Protein AF-E6MG28-F1 (afdb_monomer)

Mean predicted aligned error: 3.3 Å

Nearest PDB structures (foldseek):
  2yzt-assembly1_A-2  TM=5.802E-01  e=5.407E-01  Thermus thermophilus HB8
  4s36-assembly1_A  TM=8.464E-01  e=7.477E+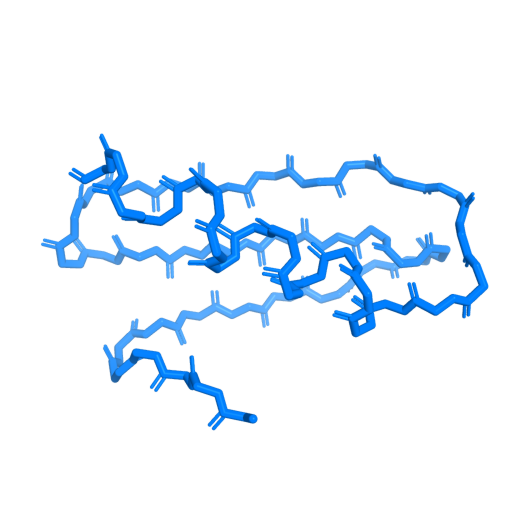00  Pseudomonas aeruginosa
  1z1g-assembly1_C  TM=3.661E-01  e=7.477E+00  Lambdavirus lambda

Solvent-accessible surface area (backbone atoms only — not comparable to full-atom values): 3284 Å² total; per-residue (Å²): 139,87,79,62,86,82,55,46,75,52,80,50,75,50,53,14,34,40,36,39,33,68,95,72,79,44,74,50,77,46,85,51,82,54,95,60,52,61,64,57,49,49,48,43,58,73,62,50,56,80,76,110

Organism: NCBI:txid887929

Structure (mmCIF, N/CA/C/O backbone):
data_AF-E6MG28-F1
#
_entry.id   AF-E6MG28-F1
#
loop_
_atom_site.group_PDB
_atom_site.id
_atom_site.type_symbol
_atom_site.label_atom_id
_atom_site.label_alt_id
_atom_site.label_comp_id
_atom_site.label_asym_id
_atom_site.label_entity_id
_atom_site.label_seq_id
_atom_site.pdbx_PDB_ins_code
_atom_site.Cartn_x
_atom_site.Cartn_y
_atom_site.Cartn_z
_atom_site.occupancy
_atom_site.B_iso_or_equiv
_atom_site.auth_seq_id
_atom_site.auth_comp_id
_atom_site.auth_asym_id
_atom_site.auth_atom_id
_atom_site.pdbx_PDB_model_num
ATOM 1 N N . MET A 1 1 ? 10.901 5.131 4.287 1.00 48.75 1 MET A N 1
ATOM 2 C CA . MET A 1 1 ? 9.993 4.018 4.655 1.00 48.75 1 MET A CA 1
ATOM 3 C C . MET A 1 1 ? 9.029 4.515 5.728 1.00 48.75 1 MET A C 1
ATOM 5 O O . MET A 1 1 ? 9.264 4.304 6.907 1.00 48.75 1 MET A O 1
ATOM 9 N N . ASN A 1 2 ? 7.978 5.230 5.313 1.00 55.94 2 ASN A N 1
ATOM 10 C CA . ASN A 1 2 ? 6.985 5.823 6.215 1.00 55.94 2 ASN A CA 1
ATOM 11 C C . ASN A 1 2 ? 5.678 5.028 6.123 1.00 55.94 2 ASN A C 1
ATOM 13 O O . ASN A 1 2 ? 4.716 5.494 5.536 1.00 55.94 2 ASN A O 1
ATOM 17 N N . SER A 1 3 ? 5.613 3.794 6.616 1.00 65.94 3 SER A N 1
ATOM 18 C CA . SER A 1 3 ? 4.317 3.101 6.678 1.00 65.94 3 SER A CA 1
ATOM 19 C C . SER A 1 3 ? 3.511 3.634 7.863 1.00 65.94 3 SER A C 1
ATOM 21 O O . SER A 1 3 ? 3.990 3.569 8.995 1.00 65.94 3 SER A O 1
ATOM 23 N N . VAL A 1 4 ? 2.296 4.130 7.620 1.00 74.88 4 VAL A N 1
ATOM 24 C CA . VAL A 1 4 ? 1.335 4.407 8.696 1.00 74.88 4 VAL A CA 1
ATOM 25 C C . VAL A 1 4 ? 0.879 3.052 9.271 1.00 74.88 4 VAL A C 1
ATOM 27 O O . VAL A 1 4 ? 0.534 2.160 8.489 1.00 74.88 4 VAL A O 1
ATOM 30 N N . PRO A 1 5 ? 0.919 2.833 10.600 1.00 83.75 5 PRO A N 1
ATOM 31 C CA . PRO A 1 5 ? 0.414 1.598 11.203 1.00 83.75 5 PRO A CA 1
ATOM 32 C C . PRO A 1 5 ? -1.038 1.330 10.790 1.00 83.75 5 PRO A C 1
ATOM 34 O O . PRO A 1 5 ? -1.801 2.274 10.629 1.00 83.75 5 PRO A O 1
ATOM 37 N N . GLY A 1 6 ? -1.405 0.063 10.586 1.00 88.75 6 GLY A N 1
ATOM 38 C CA . GLY A 1 6 ? -2.754 -0.305 10.124 1.00 88.75 6 GLY A CA 1
ATOM 39 C C . GLY A 1 6 ? -2.988 -0.153 8.615 1.00 88.75 6 GLY A C 1
ATOM 40 O O . GLY A 1 6 ? -4.027 -0.563 8.109 1.00 88.75 6 GLY A O 1
ATOM 41 N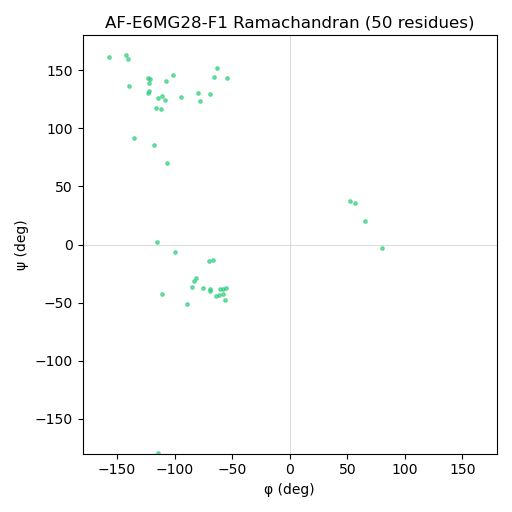 N . THR A 1 7 ? -2.000 0.341 7.860 1.00 91.94 7 THR A N 1
ATOM 42 C CA . THR A 1 7 ? -2.075 0.411 6.394 1.00 91.94 7 THR A CA 1
ATOM 43 C C . THR A 1 7 ? -1.772 -0.937 5.744 1.00 91.94 7 THR A C 1
ATOM 45 O O . THR A 1 7 ? -0.730 -1.548 5.997 1.00 91.94 7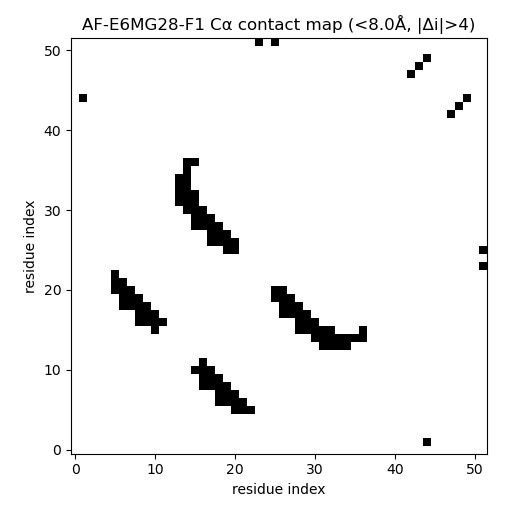 THR A O 1
ATOM 48 N N . TYR A 1 8 ? -2.639 -1.359 4.824 1.00 94.81 8 TYR A N 1
ATOM 49 C CA . TYR A 1 8 ? -2.449 -2.560 4.009 1.00 94.81 8 TYR A CA 1
ATOM 50 C C . TYR A 1 8 ? -2.117 -2.166 2.574 1.00 94.81 8 TYR A C 1
ATOM 52 O O . TYR A 1 8 ? -2.690 -1.224 2.032 1.00 94.81 8 TYR A O 1
ATOM 60 N N . ARG A 1 9 ? -1.203 -2.897 1.931 1.00 94.62 9 ARG A N 1
ATOM 61 C CA . ARG A 1 9 ? -0.833 -2.656 0.533 1.00 94.62 9 ARG A CA 1
ATOM 62 C C . ARG A 1 9 ? -0.648 -3.963 -0.219 1.00 94.62 9 ARG A C 1
ATOM 64 O O . ARG A 1 9 ? 0.028 -4.864 0.273 1.00 94.62 9 ARG A O 1
ATOM 71 N N . ALA A 1 10 ? -1.182 -4.021 -1.434 1.00 95.38 10 ALA A N 1
ATOM 72 C CA . ALA A 1 10 ? -0.912 -5.092 -2.385 1.00 95.38 10 ALA A CA 1
ATOM 73 C C . ALA A 1 10 ? -0.317 -4.519 -3.673 1.00 95.38 10 ALA A C 1
ATOM 75 O O . ALA A 1 10 ? -0.713 -3.447 -4.130 1.00 95.38 10 ALA A O 1
ATOM 76 N N . TYR A 1 11 ? 0.638 -5.244 -4.250 1.00 94.69 11 TYR A N 1
ATOM 77 C CA . TYR A 1 11 ? 1.295 -4.877 -5.499 1.00 94.69 11 TYR A CA 1
ATOM 78 C C . TYR A 1 11 ? 0.729 -5.675 -6.672 1.00 94.69 11 TYR A C 1
ATOM 80 O O . TYR A 1 11 ? 0.401 -6.853 -6.542 1.00 94.69 11 TYR A O 1
ATOM 88 N N . GLY A 1 12 ? 0.676 -5.028 -7.828 1.00 92.94 12 GLY A N 1
ATOM 89 C CA . GLY A 1 12 ? 0.426 -5.623 -9.131 1.00 92.94 12 GLY A CA 1
ATOM 90 C C . GLY A 1 12 ? 1.647 -5.509 -10.048 1.00 92.94 12 GLY A C 1
ATOM 91 O O . GLY A 1 12 ? 2.697 -4.970 -9.685 1.00 92.94 12 GLY A O 1
ATOM 92 N N . ARG A 1 13 ? 1.508 -6.027 -11.273 1.00 92.88 13 ARG A N 1
ATOM 93 C CA . ARG A 1 13 ? 2.543 -5.929 -12.318 1.00 92.88 13 ARG A CA 1
ATOM 94 C C . ARG A 1 13 ? 2.792 -4.462 -12.690 1.00 92.88 13 ARG A C 1
ATOM 96 O O . ARG A 1 13 ? 1.879 -3.651 -12.596 1.00 92.88 13 ARG A O 1
ATOM 103 N N . GLU A 1 14 ? 3.997 -4.127 -13.146 1.00 92.94 14 GLU A N 1
ATOM 104 C CA . GLU A 1 14 ? 4.351 -2.770 -13.610 1.00 92.94 14 GLU A CA 1
ATOM 105 C C . GLU A 1 14 ? 4.122 -1.641 -12.586 1.00 92.94 14 GLU A C 1
ATOM 107 O O . GLU A 1 14 ? 3.760 -0.525 -12.942 1.00 92.94 14 GLU A O 1
ATOM 112 N N . ARG A 1 15 ? 4.356 -1.916 -11.294 1.00 92.94 15 ARG A N 1
ATOM 113 C CA . ARG A 1 15 ? 4.253 -0.932 -10.187 1.00 92.94 15 ARG A CA 1
ATOM 114 C C . ARG A 1 15 ? 2.848 -0.402 -9.944 1.00 92.94 15 ARG A C 1
ATOM 116 O O . ARG A 1 15 ? 2.670 0.613 -9.283 1.00 92.94 15 ARG A O 1
ATOM 123 N N . GLN A 1 16 ? 1.854 -1.131 -10.420 1.00 95.56 16 GLN A N 1
ATOM 124 C CA . GLN A 1 16 ? 0.491 -0.962 -9.956 1.00 95.56 16 GLN A CA 1
ATOM 125 C C . GLN A 1 16 ? 0.418 -1.380 -8.489 1.00 95.56 16 GLN A C 1
ATOM 127 O O . GLN A 1 16 ? 1.091 -2.327 -8.072 1.00 95.56 16 GLN A O 1
ATOM 132 N N . PHE A 1 17 ? -0.394 -0.697 -7.697 1.00 95.81 17 PHE A N 1
ATOM 133 C CA . PHE A 1 17 ? -0.658 -1.111 -6.326 1.00 95.81 17 PHE A CA 1
ATOM 134 C C . PHE A 1 17 ? -1.975 -0.542 -5.826 1.00 95.81 17 PHE A C 1
ATOM 136 O O . PHE A 1 17 ? -2.508 0.434 -6.351 1.00 95.81 17 PHE A O 1
ATOM 143 N N . ILE A 1 18 ? -2.479 -1.168 -4.773 1.00 97.12 18 ILE A N 1
ATOM 144 C CA . ILE A 1 18 ? -3.604 -0.678 -3.992 1.00 97.12 18 ILE A CA 1
ATOM 145 C C . ILE A 1 18 ? -3.161 -0.518 -2.543 1.00 97.12 18 ILE A C 1
ATOM 147 O O . ILE A 1 18 ? -2.424 -1.360 -2.022 1.00 97.12 18 ILE A O 1
ATOM 151 N N . ILE A 1 19 ? -3.598 0.562 -1.906 1.00 95.44 19 ILE A N 1
ATOM 152 C CA . ILE A 1 19 ? -3.374 0.853 -0.491 1.00 95.44 19 ILE A CA 1
ATOM 153 C C . ILE A 1 19 ? -4.732 1.022 0.170 1.00 95.44 19 ILE A C 1
ATOM 155 O O . ILE A 1 19 ? -5.583 1.748 -0.338 1.00 95.44 19 ILE A O 1
ATOM 159 N N . VAL A 1 20 ? -4.919 0.366 1.306 1.00 96.31 20 VAL A N 1
ATOM 160 C CA . VAL A 1 20 ? -6.108 0.485 2.146 1.00 96.31 20 VAL A CA 1
ATOM 161 C C . VAL A 1 20 ? -5.677 1.109 3.466 1.00 96.31 20 VAL A C 1
ATOM 163 O O . VAL A 1 20 ? -4.760 0.596 4.114 1.00 96.31 20 VAL A O 1
ATOM 166 N N . LEU A 1 21 ? -6.338 2.204 3.846 1.00 94.38 21 LEU A N 1
ATOM 167 C CA . LEU A 1 21 ? -6.153 2.911 5.114 1.00 94.38 21 LEU A CA 1
ATOM 168 C C . LEU A 1 21 ? -7.473 2.861 5.902 1.00 94.38 21 LEU A C 1
ATOM 170 O O . LEU A 1 21 ? -8.287 3.780 5.772 1.00 94.38 21 LEU A O 1
ATOM 174 N N . PRO A 1 22 ? -7.725 1.789 6.679 1.00 94.25 22 PRO A N 1
ATOM 175 C CA . PRO A 1 22 ? -8.992 1.617 7.390 1.00 94.25 22 PRO A CA 1
ATOM 176 C C . PRO A 1 22 ? -9.305 2.762 8.350 1.00 94.25 22 PRO A C 1
ATOM 178 O O . PRO A 1 22 ? -10.443 3.198 8.430 1.00 94.25 22 PRO A O 1
ATOM 181 N N . GLU A 1 23 ? -8.296 3.302 9.034 1.00 91.88 23 GLU A N 1
ATOM 182 C CA . GLU A 1 23 ? -8.464 4.380 10.016 1.00 91.88 23 GLU A CA 1
ATOM 183 C C . GLU A 1 23 ? -8.927 5.702 9.390 1.00 91.88 23 GLU A C 1
ATOM 185 O O . GLU A 1 23 ? -9.312 6.619 10.114 1.00 91.88 23 GLU A O 1
ATOM 190 N N . ARG A 1 24 ? -8.859 5.815 8.058 1.00 90.81 24 ARG A N 1
ATOM 191 C CA . ARG A 1 24 ? -9.306 6.988 7.299 1.00 90.81 24 ARG A CA 1
ATOM 192 C C . ARG A 1 24 ? -10.484 6.691 6.375 1.00 90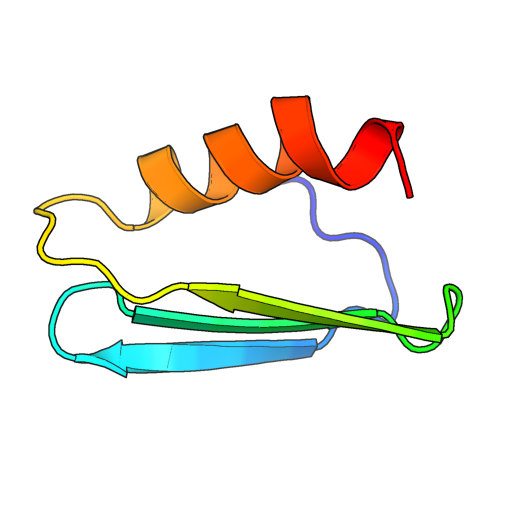.81 24 ARG A C 1
ATOM 194 O O . ARG A 1 24 ? -10.874 7.580 5.633 1.00 90.81 24 ARG A O 1
ATOM 201 N N . ASP A 1 25 ? -11.012 5.465 6.374 1.00 93.94 25 ASP A N 1
ATOM 202 C CA . ASP A 1 25 ? -12.038 5.013 5.423 1.00 93.94 25 ASP A CA 1
ATOM 203 C C . ASP A 1 25 ? -11.656 5.263 3.945 1.00 93.94 25 ASP A C 1
ATOM 205 O O . ASP A 1 25 ? -12.495 5.602 3.108 1.00 93.94 25 ASP A O 1
ATOM 209 N N . VAL A 1 26 ? -10.370 5.091 3.600 1.00 94.81 26 VAL A N 1
ATOM 210 C CA . VAL A 1 26 ? -9.840 5.391 2.256 1.00 94.81 26 VAL A CA 1
ATOM 211 C C . VAL A 1 26 ? -9.165 4.184 1.605 1.00 94.81 26 VAL A C 1
ATOM 213 O O . VAL A 1 26 ? -8.429 3.417 2.232 1.00 94.81 26 VAL A O 1
ATOM 216 N N . VAL A 1 27 ? -9.358 4.076 0.287 1.00 96.38 27 VAL A N 1
ATOM 217 C CA . VAL A 1 27 ? -8.606 3.194 -0.609 1.00 96.38 27 VAL A CA 1
ATOM 218 C C . VAL A 1 27 ? -7.967 4.019 -1.724 1.00 96.38 27 VAL A C 1
ATOM 220 O O . VAL A 1 27 ? -8.645 4.798 -2.391 1.00 96.38 27 VAL A O 1
ATOM 223 N N . ILE A 1 28 ? -6.671 3.813 -1.960 1.00 95.44 28 ILE A N 1
ATOM 224 C CA . ILE A 1 28 ? -5.917 4.428 -3.059 1.00 95.44 28 ILE A CA 1
ATOM 225 C C . ILE A 1 28 ? -5.533 3.328 -4.043 1.00 95.44 28 ILE A 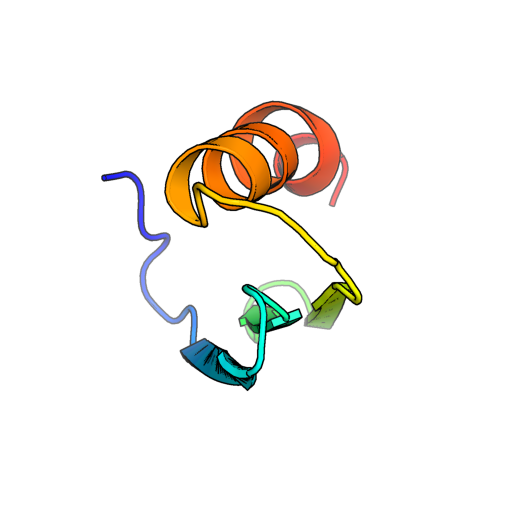C 1
ATOM 227 O O . ILE A 1 28 ? -4.774 2.422 -3.698 1.00 95.44 28 ILE A O 1
ATOM 231 N N . ALA A 1 29 ? -6.037 3.409 -5.272 1.00 96.75 29 ALA A N 1
ATOM 232 C CA . ALA A 1 29 ? -5.673 2.507 -6.358 1.00 96.75 29 ALA A CA 1
ATOM 233 C C . ALA A 1 29 ? -4.808 3.249 -7.378 1.00 96.75 29 ALA A C 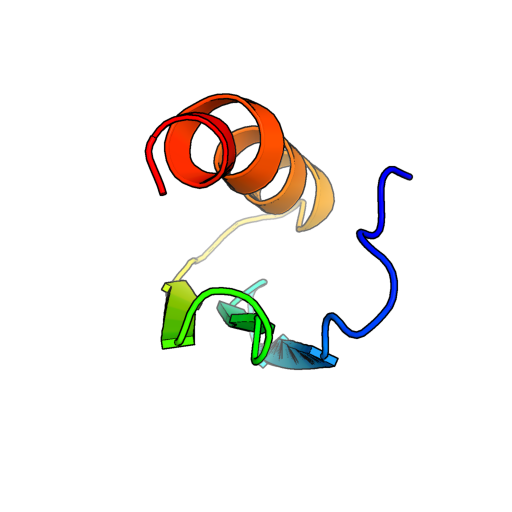1
ATOM 235 O O . ALA A 1 29 ? -5.212 4.279 -7.915 1.00 96.75 29 ALA A O 1
ATOM 236 N N . VAL A 1 30 ? -3.622 2.712 -7.649 1.00 95.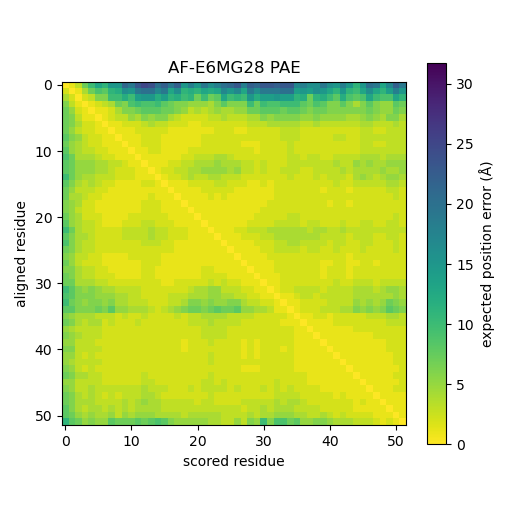94 30 VAL A N 1
ATOM 237 C CA . VAL A 1 30 ? -2.666 3.289 -8.588 1.00 95.94 30 VAL A CA 1
ATOM 238 C C . VAL A 1 30 ? -2.458 2.326 -9.744 1.00 95.94 30 VAL A C 1
ATOM 240 O O . VAL A 1 30 ? -1.950 1.215 -9.569 1.00 95.94 30 VAL A O 1
ATOM 243 N N . GLN A 1 31 ? -2.818 2.784 -10.941 1.00 95.31 31 GLN A N 1
ATOM 244 C CA . GLN A 1 31 ? -2.371 2.176 -12.182 1.00 95.31 31 GLN A CA 1
ATOM 245 C C . GLN A 1 31 ? -1.129 2.926 -12.670 1.00 95.31 31 GLN A C 1
ATOM 247 O O . GLN A 1 31 ? -1.161 4.144 -12.824 1.00 95.31 31 GLN A O 1
ATOM 252 N N . ALA A 1 32 ? -0.048 2.204 -12.940 1.00 92.12 32 ALA A N 1
ATOM 253 C CA . ALA A 1 32 ? 1.185 2.777 -13.449 1.00 92.12 32 ALA A CA 1
ATOM 254 C C . ALA A 1 32 ? 1.836 1.849 -14.476 1.00 92.12 32 ALA A C 1
ATOM 256 O O . ALA A 1 32 ? 1.521 0.660 -14.562 1.00 92.12 32 ALA A O 1
ATOM 257 N N . MET A 1 33 ? 2.750 2.426 -15.250 1.00 93.00 33 MET A N 1
ATOM 258 C CA . MET A 1 33 ? 3.771 1.693 -15.982 1.00 93.00 33 MET A CA 1
ATOM 259 C C . MET A 1 33 ? 5.083 2.445 -15.762 1.00 93.00 33 MET A C 1
ATOM 261 O O . MET A 1 33 ? 5.365 3.439 -16.428 1.00 93.00 33 MET A O 1
ATOM 265 N N . HIS A 1 34 ? 5.822 2.044 -14.731 1.00 91.88 34 HIS A N 1
ATOM 266 C CA . HIS A 1 34 ? 6.992 2.776 -14.251 1.00 91.88 34 HIS A CA 1
ATOM 267 C C . HIS A 1 34 ? 8.113 1.819 -13.847 1.00 91.88 34 HIS A C 1
ATOM 269 O O . HIS A 1 34 ? 7.875 0.642 -13.585 1.00 91.88 34 HIS A O 1
ATOM 275 N N . HIS A 1 35 ? 9.347 2.309 -13.791 1.00 90.06 35 HIS A N 1
ATOM 276 C CA . HIS A 1 35 ? 10.505 1.475 -13.468 1.00 90.06 35 HIS A CA 1
ATOM 277 C C . HIS A 1 35 ? 10.703 1.336 -11.948 1.00 90.06 35 HIS A C 1
ATOM 279 O O . HIS A 1 35 ? 10.997 0.239 -11.456 1.00 90.06 35 HIS A O 1
ATOM 285 N N . ASP A 1 36 ? 10.429 2.402 -11.193 1.00 92.25 36 ASP A N 1
ATOM 286 C CA . ASP A 1 36 ? 10.494 2.417 -9.731 1.00 92.25 36 ASP A CA 1
ATOM 287 C C . ASP A 1 36 ? 9.100 2.542 -9.092 1.00 92.25 36 ASP A C 1
ATOM 289 O O . ASP A 1 36 ? 8.30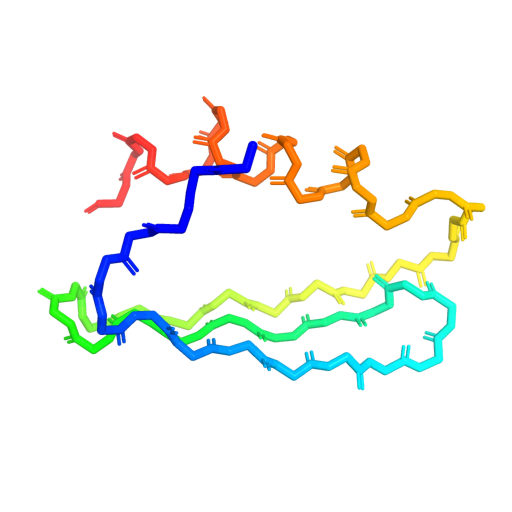8 3.411 -9.452 1.00 92.25 36 ASP A O 1
ATOM 293 N N . VAL A 1 37 ? 8.786 1.640 -8.159 1.00 91.88 37 VAL A N 1
ATOM 294 C CA . VAL A 1 37 ? 7.547 1.691 -7.365 1.00 91.88 37 VAL A CA 1
ATOM 295 C C . VAL A 1 37 ? 7.663 2.653 -6.194 1.00 91.88 37 VAL A C 1
ATOM 297 O O . VAL A 1 37 ? 6.652 3.195 -5.753 1.00 91.88 37 VAL A O 1
ATOM 300 N N . GLN A 1 38 ? 8.878 2.842 -5.680 1.00 92.06 38 GLN A N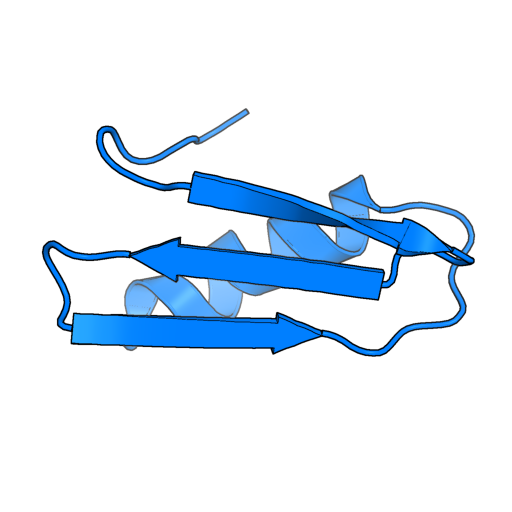 1
ATOM 301 C CA . GLN A 1 38 ? 9.123 3.647 -4.498 1.00 92.06 38 GLN A CA 1
ATOM 302 C C . GLN A 1 38 ? 8.873 5.120 -4.801 1.00 92.06 38 GLN A C 1
ATOM 304 O O . GLN A 1 38 ? 8.187 5.756 -4.018 1.00 92.06 38 GLN A O 1
ATOM 309 N N . GLU A 1 39 ? 9.276 5.616 -5.974 1.00 94.00 39 GLU A N 1
ATOM 310 C CA . GLU A 1 39 ? 8.972 6.991 -6.399 1.00 94.00 39 GLU A CA 1
ATOM 311 C C . GLU A 1 39 ? 7.463 7.276 -6.430 1.00 94.00 39 GLU A C 1
ATOM 313 O O . GLU A 1 39 ? 7.004 8.311 -5.950 1.00 94.00 39 GLU A O 1
ATOM 318 N N . ILE A 1 40 ? 6.658 6.335 -6.942 1.00 94.44 40 ILE A N 1
ATOM 319 C CA . ILE A 1 40 ? 5.198 6.505 -6.978 1.00 94.44 40 ILE A CA 1
ATOM 320 C C . ILE A 1 40 ? 4.614 6.455 -5.562 1.00 94.44 40 ILE A C 1
ATOM 322 O O . ILE A 1 40 ? 3.689 7.198 -5.236 1.00 94.44 40 ILE A O 1
ATOM 326 N N . LEU A 1 41 ? 5.142 5.582 -4.704 1.00 93.56 41 LEU A N 1
ATOM 327 C CA . LEU A 1 41 ? 4.742 5.526 -3.302 1.00 93.56 41 LEU A CA 1
ATOM 328 C C . LEU A 1 41 ? 5.111 6.812 -2.561 1.00 93.56 41 LEU A C 1
ATOM 330 O O . LEU A 1 41 ? 4.277 7.337 -1.836 1.00 93.56 41 LEU A O 1
ATOM 334 N N . ASP A 1 42 ? 6.306 7.350 -2.761 1.00 94.19 42 ASP A N 1
ATOM 335 C CA . ASP A 1 42 ? 6.734 8.590 -2.117 1.00 94.19 42 ASP A CA 1
ATOM 336 C C . ASP A 1 42 ? 5.819 9.745 -2.538 1.00 94.19 42 ASP A C 1
ATOM 338 O O . ASP A 1 42 ? 5.284 10.442 -1.677 1.00 94.19 42 ASP A O 1
ATOM 342 N N . LEU A 1 43 ? 5.481 9.842 -3.830 1.00 93.69 43 LEU A N 1
ATOM 343 C CA . LEU A 1 43 ? 4.491 10.804 -4.325 1.00 93.69 43 LEU A CA 1
ATOM 344 C C . LEU A 1 43 ? 3.135 10.668 -3.628 1.00 93.69 43 LEU A C 1
ATOM 346 O O . LEU A 1 43 ? 2.567 11.669 -3.192 1.00 93.69 43 LEU A O 1
ATOM 350 N N . VAL A 1 44 ? 2.598 9.452 -3.491 1.00 93.50 44 VAL A N 1
ATOM 351 C CA . VAL A 1 44 ? 1.319 9.244 -2.792 1.00 93.50 44 VAL A CA 1
ATOM 352 C C . VAL A 1 44 ? 1.415 9.708 -1.329 1.00 93.50 44 VAL A C 1
ATOM 354 O O . VAL A 1 44 ? 0.474 10.318 -0.820 1.00 93.50 44 VAL A O 1
ATOM 357 N N . TRP A 1 45 ? 2.544 9.472 -0.660 1.00 91.88 45 TRP A N 1
ATOM 358 C CA . TRP A 1 45 ? 2.737 9.805 0.754 1.00 91.88 45 TRP A CA 1
ATOM 359 C C . TRP A 1 45 ? 2.953 11.293 0.996 1.00 91.88 45 TRP A C 1
ATOM 361 O O . TRP A 1 45 ? 2.473 11.822 1.995 1.00 91.88 45 TRP A O 1
ATOM 371 N N . GLU A 1 46 ? 3.663 11.957 0.093 1.00 94.56 46 GLU A N 1
ATOM 372 C CA . GLU A 1 46 ? 3.986 13.377 0.198 1.00 94.56 46 GLU A CA 1
ATOM 373 C C . GLU A 1 46 ? 2.850 14.265 -0.303 1.00 94.56 46 GLU A C 1
ATOM 375 O O . GLU A 1 46 ? 2.668 15.369 0.206 1.00 94.56 46 GLU A O 1
ATOM 380 N N . THR A 1 47 ? 2.070 13.796 -1.283 1.00 93.00 47 THR A N 1
ATOM 381 C CA . THR A 1 47 ? 1.078 14.642 -1.962 1.00 93.00 47 THR A CA 1
ATOM 382 C C . THR A 1 47 ? -0.362 14.262 -1.656 1.00 93.00 47 THR A C 1
ATOM 384 O O . THR A 1 47 ? -1.163 15.156 -1.408 1.00 93.00 47 THR A O 1
ATOM 387 N N . ILE A 1 48 ? -0.721 12.974 -1.632 1.00 91.25 48 ILE A N 1
ATOM 388 C CA . ILE A 1 48 ? -2.122 12.548 -1.469 1.00 91.25 48 ILE A CA 1
ATOM 389 C C . ILE A 1 48 ? -2.462 12.383 0.011 1.00 91.25 48 ILE A C 1
ATOM 391 O O . ILE A 1 48 ? -3.435 12.953 0.496 1.00 91.25 48 ILE A O 1
ATOM 395 N N . LEU A 1 49 ? -1.638 11.637 0.746 1.00 88.62 49 LEU A N 1
ATOM 396 C CA . LEU A 1 49 ? -1.865 11.298 2.155 1.00 88.62 49 LEU A CA 1
ATOM 397 C C . LEU A 1 49 ? -2.080 12.498 3.097 1.00 88.62 49 LEU A C 1
ATOM 399 O O . LEU A 1 49 ? -2.898 12.370 4.006 1.00 88.62 49 LEU A O 1
ATOM 403 N N . PRO A 1 50 ? -1.401 13.650 2.937 1.00 90.06 50 PRO A N 1
ATOM 404 C CA . PRO A 1 50 ? -1.645 14.816 3.788 1.00 90.06 50 PRO A CA 1
ATOM 405 C C . PRO A 1 50 ? -3.001 15.495 3.554 1.00 90.06 50 PRO A C 1
ATOM 407 O O . PRO A 1 50 ? -3.402 16.322 4.367 1.00 90.06 50 PRO A O 1
ATOM 410 N N . GLN A 1 51 ? -3.685 15.183 2.450 1.00 88.75 51 GLN A N 1
ATOM 411 C CA . GLN A 1 51 ? -4.969 15.783 2.072 1.00 88.75 51 GLN A CA 1
ATOM 412 C C . GLN A 1 51 ? -6.180 14.903 2.428 1.00 88.75 51 GLN A C 1
ATOM 414 O O . GLN A 1 51 ? -7.314 15.342 2.244 1.00 88.75 51 GLN A O 1
ATOM 419 N N . LEU A 1 52 ? -5.939 13.675 2.900 1.00 84.50 52 LEU A N 1
ATOM 420 C CA . LEU A 1 52 ? -6.948 12.697 3.321 1.00 84.50 52 LEU A CA 1
ATOM 421 C C . LEU A 1 52 ? -7.139 12.732 4.837 1.00 84.50 52 LEU A C 1
ATOM 423 O O . LEU A 1 52 ? -8.296 12.780 5.289 1.00 84.50 52 LEU A O 1
#

pLDDT: mean 90.59, std 9.26, range [48.75, 97.12]

Foldseek 3Di:
DDDDPPKDKDADPQLWIWIDDVVVRDIDTDDHRDDDNVVVVVCCVVPVVVVD

Sequence (52 aa):
MNSVPGTYRAYGRERQFIIVLPERDVVIAVQAMHHDVQEILDLVWETILPQL

Secondary structure (DSSP, 8-state):
--PPTT-EEEE-GGG-EEEEEGGGTEEEEE----S-HHHHHHHIIIIIGGG-

Radius of gyration: 10.64 Å; Cα contacts (8 Å, |Δi|>4): 59; chains: 1; bounding box: 22×22×27 Å